Protein AF-A0A2G8N334-F1 (afdb_monomer)

Mean predicted aligned error: 11.19 Å

Structure (mmCIF, N/CA/C/O backbone):
data_AF-A0A2G8N334-F1
#
_entry.id   AF-A0A2G8N334-F1
#
loop_
_atom_site.group_PDB
_atom_site.id
_atom_site.type_symbol
_atom_site.label_atom_id
_atom_site.label_alt_id
_atom_site.label_comp_id
_atom_site.label_asym_id
_atom_site.label_entity_id
_atom_site.label_seq_id
_atom_site.pdbx_PDB_ins_code
_atom_site.Cartn_x
_atom_site.Cartn_y
_atom_site.Cartn_z
_atom_site.occupancy
_atom_site.B_iso_or_equiv
_atom_site.auth_seq_id
_atom_site.auth_comp_id
_atom_site.auth_asym_id
_atom_site.auth_atom_id
_atom_site.pdbx_PDB_model_num
ATOM 1 N N . MET A 1 1 ? -38.090 37.403 12.285 1.00 47.38 1 MET A N 1
ATOM 2 C CA . MET A 1 1 ? -37.854 36.331 11.297 1.00 47.38 1 MET A CA 1
ATOM 3 C C . MET A 1 1 ? -36.696 35.504 11.837 1.00 47.38 1 MET A C 1
ATOM 5 O O . MET A 1 1 ? -35.575 35.982 11.794 1.00 47.38 1 MET A O 1
ATOM 9 N N . HIS A 1 2 ? -36.970 34.376 12.501 1.00 50.50 2 HIS A N 1
ATOM 10 C CA . HIS A 1 2 ? -35.906 33.514 13.032 1.00 50.50 2 HIS A CA 1
ATOM 11 C C . HIS A 1 2 ? -35.348 32.690 11.871 1.00 50.50 2 HIS A C 1
ATOM 13 O O . HIS A 1 2 ? -36.054 31.864 11.296 1.00 50.50 2 HIS A O 1
ATOM 19 N N . GLU A 1 3 ? -34.121 33.011 11.470 1.00 57.53 3 GLU A N 1
ATOM 20 C CA . GLU A 1 3 ? -33.480 32.448 10.290 1.00 57.53 3 GLU A CA 1
ATOM 21 C C . GLU A 1 3 ? -32.906 31.062 10.605 1.00 57.53 3 GLU A C 1
ATOM 23 O O . GLU A 1 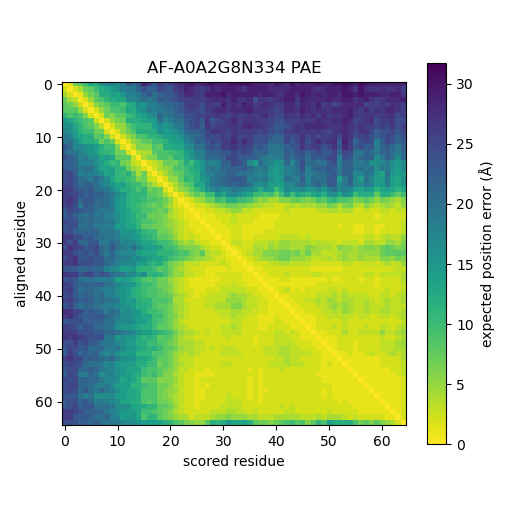3 ? -32.077 30.869 11.496 1.00 57.53 3 GLU A O 1
ATOM 28 N N . ASN A 1 4 ? -33.423 30.085 9.868 1.00 52.28 4 ASN A N 1
ATOM 29 C CA . ASN A 1 4 ? -33.200 28.657 10.007 1.00 52.28 4 ASN 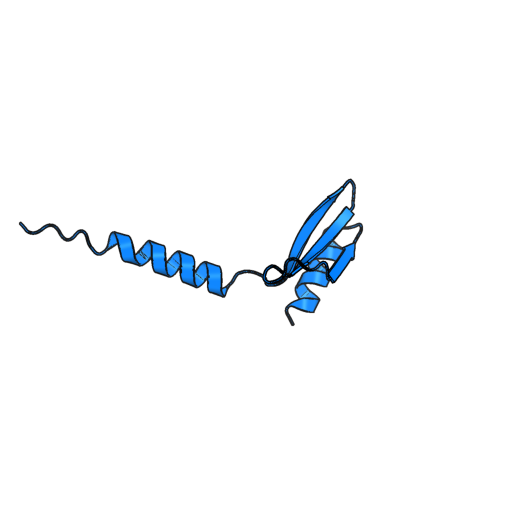A CA 1
ATOM 30 C C . ASN A 1 4 ? -31.783 28.292 9.518 1.00 52.28 4 ASN A C 1
ATOM 32 O O . ASN A 1 4 ? -31.575 27.970 8.349 1.00 52.28 4 ASN A O 1
ATOM 36 N N . THR A 1 5 ? -30.782 28.408 10.394 1.00 58.00 5 THR A N 1
ATOM 37 C CA . THR A 1 5 ? -29.362 28.163 10.057 1.00 58.00 5 THR A CA 1
ATOM 38 C C . THR A 1 5 ? -28.877 26.746 10.384 1.00 58.00 5 THR A C 1
ATOM 40 O O . THR A 1 5 ? -27.707 26.427 10.157 1.00 58.00 5 THR A O 1
ATOM 43 N N . GLU A 1 6 ? -29.753 25.860 10.862 1.00 55.44 6 GLU A N 1
ATOM 44 C CA . GLU A 1 6 ? -29.350 24.532 11.349 1.00 55.44 6 GLU A CA 1
ATOM 45 C C . GLU A 1 6 ? -29.121 23.501 10.227 1.00 55.44 6 GLU A C 1
ATOM 47 O O . GLU A 1 6 ? -28.240 22.652 10.340 1.00 55.44 6 GLU A O 1
ATOM 52 N N . ILE A 1 7 ? -29.768 23.659 9.068 1.00 56.09 7 ILE A N 1
ATOM 53 C CA . ILE A 1 7 ? -29.778 22.646 7.991 1.00 56.09 7 ILE A CA 1
ATOM 54 C C . ILE A 1 7 ? -28.397 22.452 7.316 1.00 56.09 7 ILE A C 1
ATOM 56 O O . ILE A 1 7 ? -28.104 21.402 6.745 1.00 56.09 7 ILE A O 1
ATOM 60 N N . ARG A 1 8 ? -27.478 23.431 7.381 1.00 54.22 8 ARG A N 1
ATOM 61 C CA . ARG A 1 8 ? -26.159 23.325 6.705 1.00 54.22 8 ARG A CA 1
ATOM 62 C C . ARG A 1 8 ? -25.097 22.564 7.500 1.00 54.22 8 ARG A C 1
ATOM 64 O O . ARG A 1 8 ? -24.085 22.171 6.914 1.00 54.22 8 ARG A O 1
ATOM 71 N N . ARG A 1 9 ? -25.276 22.360 8.809 1.00 53.28 9 ARG A N 1
ATOM 72 C CA . ARG A 1 9 ? -24.289 21.641 9.642 1.00 53.28 9 ARG A CA 1
ATOM 73 C C . ARG A 1 9 ? -24.428 20.120 9.542 1.00 53.28 9 ARG A C 1
ATOM 75 O O . ARG A 1 9 ? -23.447 19.406 9.727 1.00 53.28 9 ARG A O 1
ATOM 82 N N . GLU A 1 10 ? -25.603 19.637 9.163 1.00 54.69 10 GLU A N 1
ATOM 83 C CA . GLU A 1 10 ? -25.975 18.216 9.197 1.00 54.69 10 GLU A CA 1
ATOM 84 C C . GLU A 1 10 ? -25.411 17.454 7.987 1.00 54.69 10 GLU A C 1
ATOM 86 O O . GLU A 1 10 ? -24.828 16.376 8.114 1.00 54.69 10 GLU A O 1
ATOM 91 N N . VAL A 1 11 ? -25.466 18.077 6.805 1.00 53.91 11 VAL A N 1
ATOM 92 C CA . VAL A 1 11 ? -25.036 17.476 5.529 1.00 53.91 11 VAL A CA 1
ATOM 93 C C . VAL A 1 11 ? -23.525 17.194 5.495 1.00 53.91 11 VAL A C 1
ATOM 95 O O . VAL A 1 11 ? -23.079 16.217 4.893 1.00 53.91 11 VAL A O 1
ATOM 98 N N . LYS A 1 12 ? -22.720 18.018 6.183 1.00 52.81 12 LYS A N 1
ATOM 99 C CA . LYS A 1 12 ? -21.257 17.850 6.275 1.00 52.81 12 LYS A CA 1
ATOM 100 C C . LYS A 1 12 ? -20.853 16.692 7.197 1.00 52.81 12 LYS A C 1
ATOM 102 O O . LYS A 1 12 ? -19.801 16.093 6.997 1.00 52.81 12 LYS A O 1
ATOM 107 N N . SER A 1 13 ? -21.685 16.385 8.193 1.00 53.38 13 SER A N 1
ATOM 108 C CA . SER A 1 13 ? -21.462 15.289 9.140 1.00 53.38 13 SER A CA 1
ATOM 109 C C . SER A 1 13 ? -21.845 13.938 8.527 1.00 53.38 13 SER A C 1
ATOM 111 O O . SER A 1 13 ? -21.078 12.981 8.618 1.00 53.38 13 SER A O 1
ATOM 113 N N . ILE A 1 14 ? -22.965 13.880 7.792 1.00 55.94 14 ILE A N 1
ATOM 114 C CA . ILE A 1 14 ? -23.393 12.674 7.063 1.00 55.94 14 ILE A CA 1
ATOM 115 C C . ILE A 1 14 ? -22.361 12.290 5.999 1.00 55.94 14 ILE A C 1
ATOM 117 O O . ILE A 1 14 ? -21.989 11.122 5.902 1.00 55.94 14 ILE A O 1
ATOM 121 N N . SER A 1 15 ? -21.849 13.262 5.233 1.00 60.28 15 SER A N 1
ATOM 122 C CA . SER A 1 15 ? -20.840 12.981 4.209 1.00 60.28 15 SER A CA 1
ATOM 123 C C . SER A 1 15 ? -19.533 12.484 4.818 1.00 60.28 15 SER A C 1
ATOM 125 O O . SER A 1 15 ? -18.987 11.511 4.316 1.00 60.28 15 SER A O 1
ATOM 127 N N . TYR A 1 16 ? -19.063 13.062 5.929 1.00 54.88 16 TYR A N 1
ATOM 128 C CA . TYR A 1 16 ? -17.855 12.588 6.606 1.00 54.88 16 TYR A CA 1
ATOM 129 C C . TYR A 1 16 ? -18.050 11.188 7.201 1.00 54.88 16 TYR A C 1
ATOM 131 O O . TYR A 1 16 ? -17.167 10.347 7.065 1.00 54.88 16 TYR A O 1
ATOM 139 N N . HIS A 1 17 ? -19.214 10.893 7.786 1.00 56.06 17 HIS A N 1
ATOM 140 C CA . HIS A 1 17 ? -19.496 9.583 8.375 1.00 56.06 17 HIS A CA 1
ATOM 141 C C . HIS A 1 17 ? -19.693 8.484 7.317 1.00 56.06 17 HIS A C 1
ATOM 143 O O . HIS A 1 17 ? -19.185 7.374 7.492 1.00 56.06 17 HIS A O 1
ATOM 149 N N . ALA A 1 18 ? -20.351 8.793 6.195 1.00 55.06 18 ALA A N 1
ATOM 150 C CA . ALA A 1 18 ? -20.457 7.901 5.041 1.00 55.06 18 ALA A CA 1
ATOM 151 C C . ALA A 1 18 ? -19.089 7.671 4.374 1.00 55.06 18 ALA A C 1
ATOM 153 O O . ALA A 1 18 ? -18.774 6.548 3.985 1.00 55.06 18 ALA A O 1
ATOM 154 N N . TYR A 1 19 ? -18.238 8.704 4.313 1.00 55.00 19 TYR A N 1
ATOM 155 C CA . TYR A 1 19 ? -16.871 8.584 3.799 1.00 55.00 19 TYR A CA 1
ATOM 156 C C . TYR A 1 19 ? -15.987 7.746 4.723 1.00 55.00 19 TYR A C 1
ATOM 158 O O . TYR A 1 19 ? -15.174 6.979 4.230 1.00 55.00 19 TYR A O 1
ATOM 166 N N . VAL A 1 20 ? -16.141 7.868 6.048 1.00 55.59 20 VAL A N 1
ATOM 167 C CA . VAL A 1 20 ? -15.427 7.057 7.053 1.00 55.59 20 VAL A CA 1
ATOM 168 C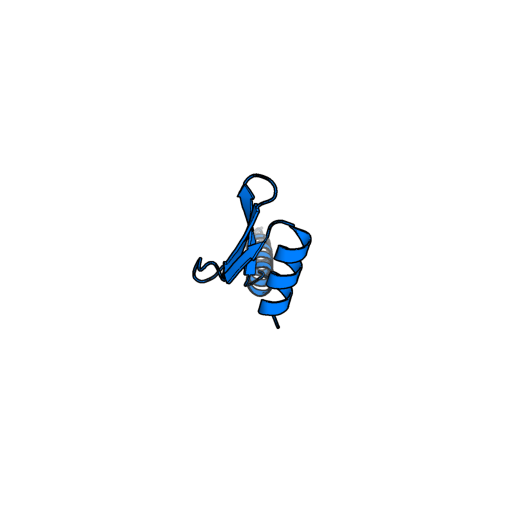 C . VAL A 1 20 ? -15.896 5.601 7.022 1.00 55.59 20 VAL A C 1
ATOM 170 O O . VAL A 1 20 ? -15.065 4.705 7.126 1.00 55.59 20 VAL A O 1
ATOM 173 N N . SER A 1 21 ? -17.192 5.361 6.798 1.00 61.06 21 SER A N 1
ATOM 174 C CA . SER A 1 21 ? -17.752 4.009 6.670 1.00 61.06 21 SER A CA 1
ATOM 175 C C . SER A 1 21 ? -17.328 3.285 5.386 1.00 61.06 21 SER A C 1
ATOM 177 O O . SER A 1 21 ? -17.516 2.076 5.299 1.00 61.06 21 SER A O 1
ATOM 179 N N . ASN A 1 22 ? -16.766 4.002 4.406 1.00 68.56 22 ASN A N 1
ATOM 180 C CA . ASN A 1 22 ? -16.314 3.448 3.127 1.00 68.56 22 ASN A CA 1
ATOM 181 C C . ASN A 1 22 ? -14.826 3.741 2.852 1.00 68.56 22 ASN A C 1
ATOM 183 O O . ASN A 1 22 ? -14.392 3.766 1.698 1.00 68.56 22 ASN A O 1
ATOM 187 N N . ARG A 1 23 ? -14.027 4.012 3.899 1.00 76.06 23 ARG A N 1
ATOM 188 C CA . ARG A 1 23 ? -12.572 4.115 3.730 1.00 76.06 23 ARG A CA 1
ATOM 189 C C . ARG A 1 23 ? -11.992 2.716 3.525 1.00 76.06 23 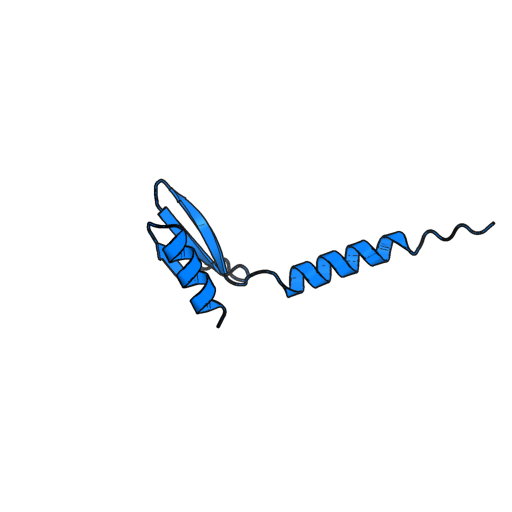ARG A C 1
ATOM 191 O O . ARG A 1 23 ? -12.244 1.852 4.365 1.00 76.06 23 ARG A O 1
ATOM 198 N N . PRO A 1 24 ? -11.177 2.501 2.478 1.00 84.94 24 PRO A N 1
ATOM 199 C CA . PRO A 1 24 ? -10.462 1.244 2.320 1.00 84.94 24 PRO A CA 1
ATOM 200 C C . PRO A 1 24 ? -9.557 1.018 3.537 1.00 84.94 24 PRO A C 1
ATOM 202 O O . PRO A 1 24 ? -8.842 1.927 3.977 1.00 84.94 24 PRO A O 1
ATOM 205 N N . ARG A 1 25 ? -9.608 -0.187 4.105 1.00 91.44 25 ARG A N 1
ATOM 206 C CA . ARG A 1 25 ? -8.774 -0.602 5.239 1.00 91.44 25 ARG A CA 1
ATOM 207 C C . ARG A 1 25 ? -7.321 -0.740 4.809 1.00 91.44 25 ARG A C 1
ATOM 209 O O . ARG A 1 25 ? -6.439 -0.529 5.636 1.00 91.44 25 ARG A O 1
ATOM 216 N N . TYR A 1 26 ? -7.070 -1.036 3.539 1.00 94.19 26 TYR A N 1
ATOM 217 C CA . TYR A 1 26 ? -5.752 -1.157 2.940 1.00 94.19 26 TYR A CA 1
ATOM 218 C C . TYR A 1 26 ? -5.544 -0.111 1.852 1.00 94.19 26 TYR A C 1
ATOM 220 O O . TYR A 1 26 ? -6.308 -0.010 0.894 1.00 94.19 26 TYR A O 1
ATOM 228 N N . VAL A 1 27 ? -4.462 0.651 1.974 1.00 94.31 27 VAL A N 1
ATOM 229 C CA . VAL A 1 27 ? -4.094 1.702 1.026 1.00 94.31 27 VAL A CA 1
ATOM 230 C C . VAL A 1 27 ? -2.780 1.362 0.335 1.00 94.31 27 VAL A C 1
ATOM 232 O O . VAL A 1 27 ? -1.885 0.751 0.916 1.00 94.31 27 VAL A O 1
ATOM 235 N N . VAL A 1 28 ? -2.670 1.744 -0.935 1.00 96.12 28 VAL A N 1
ATOM 236 C CA . VAL A 1 28 ? -1.466 1.549 -1.746 1.00 96.12 28 VAL A CA 1
ATOM 237 C C . VAL A 1 28 ? -0.671 2.846 -1.752 1.00 96.12 28 VAL A C 1
ATOM 239 O O . VAL A 1 28 ? -1.169 3.868 -2.221 1.00 96.12 28 VAL A O 1
ATOM 242 N N . ILE A 1 29 ? 0.565 2.800 -1.262 1.00 94.12 29 ILE A N 1
ATOM 243 C CA . ILE A 1 29 ? 1.434 3.971 -1.144 1.00 94.12 29 ILE A CA 1
ATOM 244 C C . ILE A 1 29 ? 2.658 3.799 -2.058 1.00 94.12 29 ILE A C 1
ATOM 246 O O . ILE A 1 29 ? 3.354 2.780 -1.961 1.00 94.12 29 ILE A O 1
ATOM 250 N N . PRO A 1 30 ? 2.953 4.768 -2.947 1.00 95.25 30 PRO A N 1
ATOM 251 C CA . PRO A 1 30 ? 4.198 4.780 -3.707 1.00 95.25 30 PRO A CA 1
ATOM 252 C C . PRO A 1 30 ? 5.380 5.070 -2.772 1.00 95.25 30 PRO A C 1
ATOM 254 O O . PRO A 1 30 ? 5.331 5.992 -1.963 1.00 95.25 30 PRO A O 1
ATOM 257 N N . ALA A 1 31 ? 6.445 4.281 -2.879 1.00 91.62 31 ALA A N 1
ATOM 258 C CA . ALA A 1 31 ? 7.664 4.423 -2.077 1.00 91.62 31 ALA A CA 1
ATOM 259 C C . ALA A 1 31 ? 8.944 4.536 -2.928 1.00 91.62 31 ALA A C 1
ATOM 261 O O . ALA A 1 31 ? 10.043 4.542 -2.383 1.00 91.62 31 ALA A O 1
ATOM 262 N N . GLY A 1 32 ? 8.821 4.629 -4.255 1.00 90.19 32 GLY A N 1
ATOM 263 C CA . GLY A 1 32 ? 9.952 4.807 -5.163 1.00 90.19 32 GLY A CA 1
ATOM 264 C C . GLY A 1 32 ? 9.574 4.592 -6.627 1.00 90.19 32 GLY A C 1
ATOM 265 O O . GLY A 1 32 ? 8.393 4.555 -6.978 1.00 90.19 32 GLY A O 1
ATOM 266 N N . ILE A 1 33 ? 10.591 4.429 -7.475 1.00 90.38 33 ILE A N 1
ATOM 267 C CA . ILE A 1 33 ? 10.415 4.082 -8.891 1.00 90.38 33 ILE A CA 1
ATOM 268 C C . ILE A 1 33 ? 9.914 2.645 -8.963 1.00 90.38 33 ILE A C 1
ATOM 270 O O . ILE A 1 33 ? 10.604 1.738 -8.503 1.00 90.38 33 ILE A O 1
ATOM 274 N N . GLU A 1 34 ? 8.711 2.457 -9.509 1.00 89.00 34 GLU A N 1
ATOM 275 C CA . GLU A 1 34 ? 8.071 1.140 -9.602 1.00 89.00 34 GLU A CA 1
ATOM 276 C C . GLU A 1 34 ? 8.131 0.379 -8.270 1.00 89.00 34 GLU A C 1
ATOM 278 O O . GLU A 1 34 ? 8.515 -0.789 -8.199 1.00 89.00 34 GLU A O 1
ATOM 283 N N . PHE A 1 35 ? 7.815 1.073 -7.176 1.00 94.56 35 PHE A N 1
ATOM 284 C CA . PHE A 1 35 ? 7.839 0.495 -5.842 1.00 94.56 35 PHE A CA 1
ATOM 285 C C . PHE A 1 35 ? 6.657 1.006 -5.027 1.00 94.56 35 PHE A 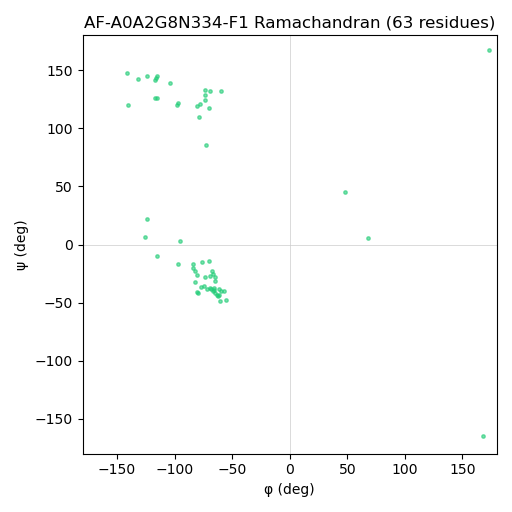C 1
ATOM 287 O O . PHE A 1 35 ? 6.499 2.205 -4.796 1.00 94.56 35 PHE A O 1
ATOM 294 N N . PHE A 1 36 ? 5.820 0.073 -4.589 1.00 96.75 36 PHE A N 1
ATOM 295 C CA . PHE A 1 36 ? 4.580 0.323 -3.873 1.00 96.75 36 PHE A CA 1
ATOM 296 C C . PHE A 1 36 ? 4.514 -0.577 -2.650 1.00 96.75 36 PHE A C 1
ATOM 298 O O . PHE A 1 36 ? 4.896 -1.748 -2.702 1.00 96.75 36 PHE A O 1
ATOM 305 N N . HIS A 1 37 ? 3.977 -0.059 -1.557 1.00 95.62 37 HIS A N 1
ATOM 306 C CA . HIS A 1 37 ? 3.676 -0.856 -0.380 1.00 95.62 37 HIS A CA 1
ATOM 307 C C . HIS A 1 37 ? 2.202 -0.713 -0.018 1.00 95.62 37 HIS A C 1
ATOM 309 O O . HIS A 1 37 ? 1.593 0.335 -0.231 1.00 95.62 37 HIS A O 1
ATOM 315 N N . VAL A 1 38 ? 1.617 -1.800 0.476 1.00 96.38 38 VAL A N 1
ATOM 316 C CA . VAL A 1 38 ? 0.230 -1.827 0.943 1.00 96.38 38 VAL A CA 1
ATOM 317 C C . VAL A 1 38 ? 0.247 -1.651 2.450 1.00 96.38 38 VAL A C 1
ATOM 319 O O . VAL A 1 38 ? 0.873 -2.455 3.143 1.00 96.38 38 VAL A O 1
ATOM 322 N N . THR A 1 39 ? -0.415 -0.618 2.960 1.00 96.00 39 THR A N 1
ATOM 323 C CA . THR A 1 39 ? -0.500 -0.336 4.396 1.00 96.00 39 THR A CA 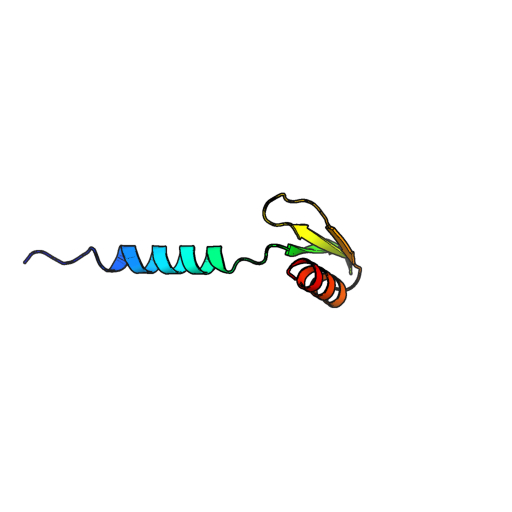1
ATOM 324 C C . THR A 1 39 ? -1.924 -0.447 4.892 1.00 96.00 39 THR A C 1
ATOM 326 O O . THR A 1 39 ? -2.878 -0.089 4.208 1.00 96.00 39 THR A O 1
ATOM 329 N N . GLU A 1 40 ? -2.075 -0.963 6.102 1.00 94.81 40 GLU A N 1
ATOM 330 C CA . GLU A 1 40 ? -3.352 -0.968 6.800 1.00 94.81 40 GLU A CA 1
ATOM 331 C C . GLU A 1 40 ? -3.611 0.424 7.390 1.00 94.81 40 GLU A C 1
ATOM 333 O O . GLU A 1 40 ? -2.827 0.908 8.204 1.00 94.81 40 GLU A O 1
ATOM 338 N N . SER A 1 41 ? -4.709 1.073 7.012 1.00 88.56 41 SER A N 1
ATOM 339 C CA . SER A 1 41 ? -5.010 2.454 7.394 1.00 88.56 41 SER A CA 1
ATOM 340 C C . SER A 1 41 ? -5.226 2.631 8.898 1.00 88.56 41 SER A C 1
ATOM 342 O O . SER A 1 41 ? -4.984 3.722 9.406 1.00 88.56 41 SER A O 1
ATOM 344 N N . ALA A 1 42 ? -5.685 1.597 9.610 1.00 88.12 42 ALA A N 1
ATOM 345 C CA . ALA A 1 42 ? -5.949 1.679 11.047 1.00 88.12 42 ALA A CA 1
ATOM 346 C C . ALA A 1 42 ? -4.666 1.615 11.890 1.00 88.12 42 ALA A C 1
ATOM 348 O O . ALA A 1 42 ? -4.567 2.277 12.919 1.00 88.12 42 ALA A O 1
ATOM 349 N N . THR A 1 43 ? -3.690 0.809 11.465 1.00 90.88 43 THR A N 1
ATOM 350 C CA . THR A 1 43 ? -2.482 0.523 12.257 1.00 90.88 43 THR A CA 1
ATOM 351 C C . THR A 1 43 ? -1.195 1.040 11.626 1.00 90.88 43 THR A C 1
ATOM 353 O O . THR A 1 43 ? -0.143 0.984 12.257 1.00 90.88 43 THR A O 1
ATOM 356 N N . GLY A 1 44 ? -1.243 1.502 10.376 1.00 90.44 44 GLY A N 1
ATOM 357 C CA . GLY A 1 44 ? -0.074 1.896 9.591 1.00 90.44 44 GLY A CA 1
ATOM 358 C C . GLY A 1 44 ? 0.842 0.730 9.207 1.00 90.44 44 GLY A C 1
ATOM 359 O O . GLY A 1 44 ? 1.911 0.951 8.643 1.00 90.44 44 GLY A O 1
ATOM 360 N N . ARG A 1 45 ? 0.464 -0.521 9.505 1.00 94.00 45 ARG A N 1
ATOM 361 C CA . ARG A 1 45 ? 1.320 -1.689 9.268 1.00 94.00 45 ARG A CA 1
ATOM 362 C C . ARG A 1 45 ? 1.400 -2.021 7.785 1.00 94.00 45 ARG A C 1
ATOM 364 O O . ARG A 1 45 ? 0.377 -2.146 7.114 1.00 94.00 45 ARG A O 1
ATOM 371 N N . VAL A 1 46 ? 2.618 -2.243 7.297 1.00 95.62 46 VAL A N 1
ATOM 372 C CA . VAL A 1 46 ? 2.863 -2.703 5.927 1.00 95.62 46 VAL A CA 1
ATOM 373 C C . VAL A 1 46 ? 2.487 -4.181 5.809 1.00 95.62 46 VAL A C 1
ATOM 375 O O . VAL A 1 46 ? 2.994 -5.015 6.555 1.00 95.62 46 VAL A O 1
ATOM 378 N N . LYS A 1 47 ? 1.603 -4.513 4.867 1.00 94.31 47 LYS A N 1
ATOM 379 C CA . LYS A 1 47 ? 1.171 -5.889 4.567 1.00 94.31 47 LYS A CA 1
ATOM 380 C C . LYS A 1 47 ? 1.928 -6.519 3.402 1.00 94.31 47 LYS A C 1
ATOM 382 O O . LYS A 1 47 ? 1.913 -7.734 3.246 1.00 94.31 47 LYS A O 1
ATOM 387 N N . GLY A 1 48 ? 2.602 -5.716 2.583 1.00 93.19 48 GLY A N 1
ATOM 388 C CA . GLY A 1 48 ? 3.452 -6.228 1.517 1.00 93.19 48 GLY A CA 1
ATOM 389 C C . GLY A 1 48 ? 3.987 -5.147 0.592 1.00 93.19 48 GLY A C 1
ATOM 390 O O . GLY A 1 48 ? 3.511 -4.013 0.595 1.00 93.19 48 GLY A O 1
ATOM 391 N N . PHE A 1 49 ? 4.964 -5.541 -0.224 1.00 94.31 49 PHE A N 1
ATOM 392 C CA . PHE A 1 49 ? 5.621 -4.702 -1.223 1.00 94.31 49 PHE A CA 1
ATOM 393 C C . PHE A 1 49 ? 5.378 -5.254 -2.623 1.00 94.31 49 PHE A C 1
ATOM 395 O O . PHE A 1 49 ? 5.386 -6.472 -2.822 1.00 94.31 49 PHE A O 1
ATOM 402 N N . ARG A 1 50 ? 5.173 -4.381 -3.605 1.00 96.25 50 ARG A N 1
ATOM 403 C CA . ARG A 1 50 ? 4.956 -4.732 -5.012 1.00 96.25 50 ARG A CA 1
ATOM 404 C C . ARG A 1 50 ? 5.670 -3.730 -5.905 1.00 96.25 50 ARG A C 1
ATOM 406 O O . ARG A 1 50 ? 5.774 -2.558 -5.561 1.00 96.25 50 ARG A O 1
ATOM 413 N N . ARG A 1 51 ? 6.141 -4.195 -7.063 1.00 94.81 51 ARG A N 1
ATOM 414 C CA . ARG A 1 51 ? 6.776 -3.312 -8.049 1.00 94.81 51 ARG A CA 1
ATOM 415 C C . ARG A 1 51 ? 5.765 -2.588 -8.934 1.00 94.81 51 ARG A C 1
ATOM 417 O O . ARG A 1 51 ? 5.954 -1.444 -9.318 1.00 94.81 51 ARG A O 1
ATOM 424 N N . LEU A 1 52 ? 4.634 -3.235 -9.202 1.00 95.06 52 LEU A N 1
ATOM 425 C CA . LEU A 1 52 ? 3.577 -2.661 -10.022 1.00 95.06 52 LEU A CA 1
ATOM 426 C C . LEU A 1 52 ? 2.414 -2.187 -9.157 1.00 95.06 52 LEU A C 1
ATOM 428 O O . LEU A 1 52 ? 1.956 -2.894 -8.255 1.00 95.06 52 LEU A O 1
ATOM 432 N N . HIS A 1 53 ? 1.873 -1.021 -9.506 1.00 94.50 53 HIS A N 1
ATOM 433 C CA . HIS A 1 53 ? 0.691 -0.466 -8.851 1.00 94.50 53 HIS A CA 1
ATOM 434 C C . HIS A 1 53 ? -0.506 -1.427 -8.926 1.00 94.50 53 HIS A C 1
ATOM 436 O O . HIS A 1 53 ? -1.211 -1.625 -7.940 1.00 94.50 53 HIS A O 1
ATOM 442 N N . ARG A 1 54 ? -0.701 -2.091 -10.075 1.00 94.75 54 ARG A N 1
ATOM 443 C CA . ARG A 1 54 ? -1.798 -3.054 -10.277 1.00 94.75 54 ARG A CA 1
ATOM 444 C C . ARG A 1 54 ? -1.738 -4.227 -9.295 1.00 94.75 54 ARG A C 1
ATOM 446 O O . ARG A 1 54 ? -2.773 -4.623 -8.766 1.00 94.75 54 ARG A O 1
ATOM 453 N N . ASP A 1 55 ? -0.536 -4.731 -9.019 1.00 95.81 55 ASP A N 1
ATOM 454 C CA . ASP A 1 55 ? -0.328 -5.869 -8.122 1.00 95.81 55 ASP A CA 1
ATOM 455 C C . ASP A 1 55 ? -0.519 -5.436 -6.667 1.00 95.81 55 ASP A C 1
ATOM 457 O O . ASP A 1 55 ? -1.064 -6.185 -5.857 1.00 95.81 55 ASP A O 1
ATOM 461 N N . ALA A 1 56 ? -0.115 -4.204 -6.336 1.00 96.31 56 ALA A N 1
ATOM 462 C CA . ALA A 1 56 ? -0.382 -3.605 -5.032 1.00 96.31 56 ALA A CA 1
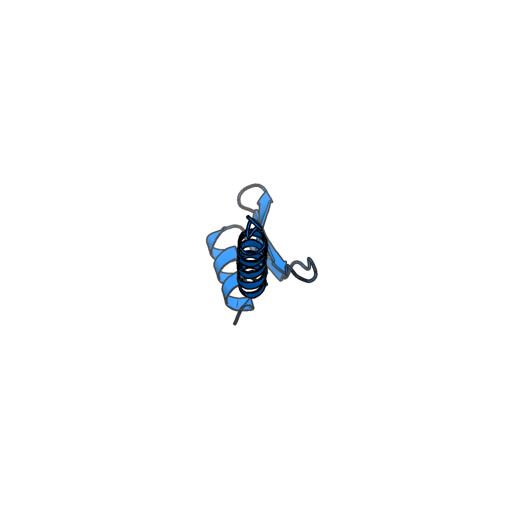ATOM 463 C C . ALA A 1 56 ? -1.889 -3.422 -4.797 1.00 96.31 56 ALA A C 1
ATOM 465 O O . ALA A 1 56 ? -2.392 -3.781 -3.736 1.00 96.31 56 ALA A O 1
ATOM 466 N N . CYS A 1 57 ? -2.626 -2.944 -5.803 1.00 94.50 57 CYS A N 1
ATOM 467 C CA . CYS A 1 57 ? -4.082 -2.812 -5.749 1.00 94.50 57 CYS A CA 1
ATOM 468 C C . CYS A 1 57 ? -4.793 -4.169 -5.659 1.00 94.50 57 CYS A C 1
ATOM 470 O O . CYS A 1 57 ? -5.770 -4.299 -4.925 1.00 94.50 57 CYS A O 1
ATOM 472 N N . ALA A 1 58 ? -4.319 -5.188 -6.381 1.00 95.62 58 ALA A N 1
ATOM 473 C CA . ALA A 1 58 ? -4.844 -6.546 -6.263 1.00 95.62 58 ALA A CA 1
ATOM 474 C C . ALA A 1 58 ? -4.642 -7.105 -4.846 1.00 95.62 58 ALA A C 1
ATOM 476 O O . ALA A 1 58 ? -5.587 -7.643 -4.271 1.00 95.62 58 ALA A O 1
ATOM 477 N N . LEU A 1 59 ? -3.456 -6.902 -4.257 1.00 95.00 59 LEU A N 1
ATOM 478 C CA . LEU A 1 59 ? -3.179 -7.284 -2.872 1.00 95.00 59 LEU A CA 1
ATOM 479 C C . LEU A 1 59 ? -4.103 -6.549 -1.895 1.00 95.00 59 LEU A C 1
ATOM 481 O O . LEU A 1 59 ? -4.724 -7.198 -1.061 1.00 95.00 59 LEU A O 1
ATOM 485 N N . ALA A 1 60 ? -4.237 -5.226 -2.017 1.00 94.56 60 ALA A N 1
ATOM 486 C CA . ALA A 1 60 ? -5.126 -4.446 -1.159 1.00 94.56 60 ALA A CA 1
ATOM 487 C C . ALA A 1 60 ? -6.564 -4.988 -1.206 1.00 94.56 60 ALA A C 1
ATOM 489 O O . ALA A 1 60 ? -7.126 -5.290 -0.161 1.00 94.56 60 ALA A O 1
ATOM 490 N N . ARG A 1 61 ? -7.113 -5.241 -2.404 1.00 93.19 61 ARG A N 1
ATOM 491 C CA . ARG A 1 61 ? -8.452 -5.840 -2.565 1.00 93.19 61 ARG A CA 1
ATOM 492 C C . ARG A 1 61 ? -8.576 -7.235 -1.958 1.00 93.19 61 ARG A C 1
ATOM 494 O O . ARG A 1 61 ? -9.610 -7.537 -1.383 1.00 93.19 61 ARG A O 1
ATOM 501 N N . SER A 1 62 ? -7.546 -8.074 -2.071 1.00 93.19 62 SER A N 1
ATOM 502 C CA . SER A 1 62 ? -7.564 -9.414 -1.467 1.00 93.19 62 SER A CA 1
ATOM 503 C C . SER A 1 62 ? -7.563 -9.387 0.063 1.00 93.19 62 SER A C 1
ATOM 505 O O . SER A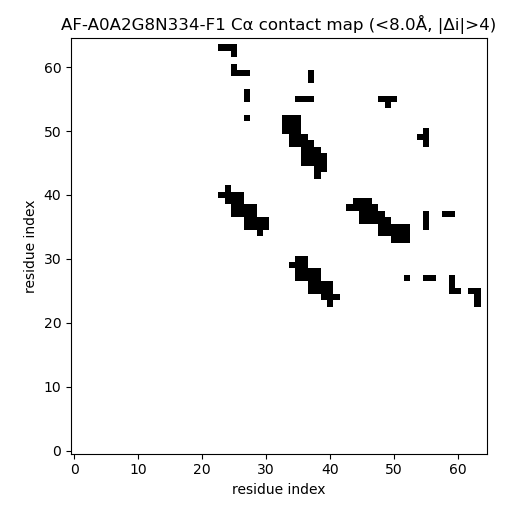 1 62 ? -8.036 -10.329 0.682 1.00 93.19 62 SER A O 1
ATOM 507 N N . LEU A 1 63 ? -7.039 -8.315 0.664 1.00 91.94 63 LEU A N 1
ATOM 508 C CA . LEU A 1 63 ? -6.999 -8.141 2.112 1.00 91.94 63 LEU A CA 1
ATOM 509 C C . LEU A 1 63 ? -8.309 -7.555 2.671 1.00 91.94 63 LEU A C 1
ATOM 511 O O . LEU A 1 63 ? -8.555 -7.695 3.864 1.00 91.94 63 LEU A O 1
ATOM 515 N N . GLU A 1 64 ? -9.124 -6.899 1.833 1.00 87.94 64 GLU A N 1
ATOM 516 C CA . GLU A 1 64 ? -10.460 -6.385 2.193 1.00 87.94 64 GLU A CA 1
ATOM 517 C C . GLU A 1 64 ? -11.547 -7.475 2.263 1.00 87.94 64 GLU A C 1
ATOM 519 O O . GLU A 1 64 ? -12.628 -7.193 2.779 1.00 87.94 64 GLU A O 1
ATOM 524 N N . ALA A 1 65 ? -11.286 -8.669 1.713 1.00 74.25 65 ALA A N 1
ATOM 525 C CA . ALA A 1 65 ? -12.200 -9.817 1.732 1.00 74.25 65 ALA A CA 1
ATOM 526 C C . ALA A 1 65 ? -12.376 -10.392 3.147 1.00 74.25 65 ALA A C 1
ATOM 528 O O . ALA A 1 65 ? -13.520 -10.789 3.464 1.00 74.25 65 ALA A O 1
#

Solvent-accessible surface area (backbone atoms only — not comparable to full-atom values): 3929 Å² total; per-residue (Å²): 133,88,77,86,72,66,76,71,64,54,61,61,50,53,52,52,52,56,50,62,76,66,55,70,59,47,42,74,43,80,76,57,86,63,29,29,34,26,26,30,66,88,75,66,47,75,80,46,77,28,53,46,67,68,58,28,50,50,51,32,57,65,70,74,110

Sequence (65 aa):
MHENTEIRREVKSISYHAYVSNRPRYVVIPAGIEFFHVTESATGRVKGFRRLHRDACALARSLEA

Secondary structure (DSSP, 8-state):
-----SHHHHHHHHHHHHHHHT--SEEEEEEETTEEEEEETTT--EEEEESSHHHHHHHHHHH--

Radius of gyration: 18.28 Å; Cα contacts (8 Å, |Δi|>4): 75; chains: 1; bounding box: 48×46×23 Å

pLDDT: mean 80.01, std 18.07, range [47.38, 96.75]

Nearest PDB structures (foldseek):
  3wnu-assembly1_A  TM=6.495E-01  e=1.693E-01  Synechococcus elongatus PCC 7942 = FACHB-805
  1ub2-assembly1_A-2  TM=6.449E-01  e=1.929E-01  Synechococcus elongatus PCC 7942 = FACHB-805
  2yms-assembly1_B  TM=7.095E-01  e=1.553E+00  Escherichia coli BL21
  6g1n-assembly1_D  TM=6.845E-01  e=2.616E+00  Burkholderia pseudomallei K96243
  8p1x-assembly1_AAA  TM=5.616E-01  e=2.616E+00  Staphylococcus epidermidis

Foldseek 3Di:
DPDDPPVVVVVVVVVVVVCVVPDQQWDWDDDDQLKIFIAGPVPRDTPDIGSHPVVSVVVSVVVSD

=== Feature glossary ===
Key to the feature types in this record:

pLDDT. pLDDT is the predicted lDDT-Cα score: AlphaFold's confidence that the local environment of each residue (all inter-atomic distances within 15 Å) is correctly placed. It is a per-residue number between 0 and 100, with higher meaning more reliable.

Radius of gyration, Cα contacts, bounding box. The geometric summary reports three shape descriptors. Rg (radius of gyration) measures how spread out the Cα atoms are about their centre of mass; compact globular proteins have small Rg, elongated or unfolded ones large. Cα contacts (<8 Å, |i−j|>4) count long-range residue pairs in spatial proximity — high for tightly packed folds, near zero for rods or random coil. The bounding-box extents give the protein's footprint along x, y, z in Å.

Backbone torsions (φ/ψ). Backbone dihedral angles. Every residue except chain termini has a φ (preceding-C → N → Cα → C) and a ψ (N → Cα → C → next-N). They are reported in degrees following the IUPAC sign convention. Secondary structure is essentially a statement about which (φ, ψ) basin each residue occupies.

Contact-map, Ramachandran, and PAE plots. Plot images: a contact map (which residues are close in 3D, as an N×N binary image), a Ramachandran scatter (backbone torsion angles, revealing secondary-structure composition at a glance), and — for AlphaFold structures — a PAE heatmap (pairwise prediction confidence).

Predicted aligned error. Predicted Aligned Error (PAE) is an AlphaFold confidence matrix: entry (i, j) is the expected error in the position of residue j, in ångströms, when the prediction is superimposed on the true structure at residue i. Low PAE within a block of residues means that block is internally rigid and well-predicted; high PAE between two blocks means their relative placement is uncertain even if each block individually is confident.

Secondary structure (3-state, P-SEA). Three-state secondary structure (P-SEA) collapses the eight DSSP classes into helix (a), strand (b), and coil (c). P-SEA assigns these from Cα geometry alone — distances and angles — without requiring backbone oxygens, so it works on any Cα trace.

Solvent-accessible surface area. Solvent-accessible surface area (SASA) is the area in Å² traced out by the centre of a 1.4 Å probe sphere (a water molecule) rolled over the p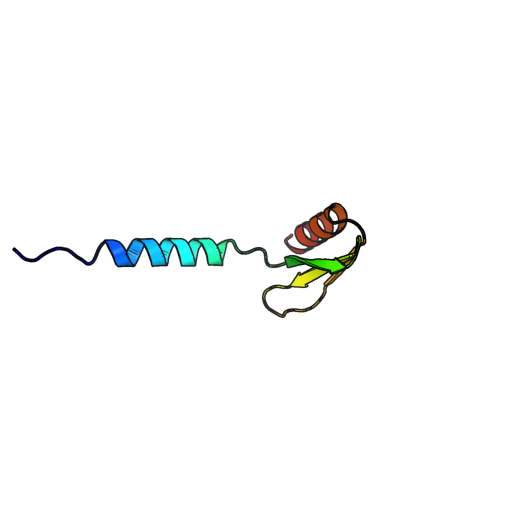rotein's van der Waals surface (Shrake–Rupley / Lee–Richards construction). Buried residues have near-zero SASA; fully exposed residues can exceed 200 Å². The total SASA scales roughly with the number of surface residues.

Foldseek 3Di. The Foldseek 3Di string encodes local tertiary geometry as a 20-letter alphabet — one character per residue — derived from the relative positions of nearby Cα atoms. Unlike the amino-acid sequence, 3Di is a direct function of the 3D structure, so two proteins with the same fold have similar 3Di strings even at low sequence identity.

B-factor. For experimental (PDB) structures, the B-factor (temperature factor) quantifies the positional spread of each atom in the crystal — a combination of thermal vibration and static disorder — in units of Å². High B-factors mark flexible loops or poorly resolved regions; low B-factors mark the rigid, well-ordered core.

mmCIF coordinates. The mmCIF block holds the 3D Cartesian coordinates of each backbone atom (N, Cα, C, O) in ångströms. mmCIF is the PDB's canonical archive format — a tagged-loop text representation of the atomic model.

InterPro / GO / CATH / organism. Functional annotations link the protein to curated databases. InterPro entries identify conserved domains and families by matching the sequence against member-database signatures (Pfam, PROSITE, CDD, …). Gene Ontology (GO) terms describe molecular function, biological process, and cellular component in a controlled vocabulary. CATH places the structure in a hierarchical fold classification (Class/Architecture/Topology/Homologous-superfamily). The organism is the source species.

Rendered structure images. Structure images are PyMOL renders from six orthogonal camera directions. Cartoon representation draws helices as coils and strands as arrows; sticks shows the backbone as bonds; surface shows the solvent-excluded envelope. Rainbow coloring maps sequence position to hue (blue→red, N→C); chain coloring assigns a distinct color per polypeptide.

Sequence. This is the polypeptide sequence — one letter per residue, N-terminus first. Length ranges from a few dozen residues for small domains to over a thousand for large multi-domain proteins.

Secondary structure (8-state, DSSP). The SS8 string is DSSP's per-residue secondary-structure call. α-helix (H) means an i→i+4 H-bond ladder; β-strand (E) means the residue participates in a β-sheet; 3₁₀ (G) and π (I) are tighter and wider helices; T/S are turns/bends; '-' is loop.

Nearest PDB structures. Structural nearest neighbors (via Foldseek easy-search vs the PDB). Reported per hit: target PDB id, E-value, and alignment TM-score. A TM-score above ~0.5 is the conventional threshold for 'same fold'.